Protein AF-A0A952Z331-F1 (afdb_monomer_lite)

pLDDT: mean 82.87, std 13.21, range [48.97, 95.0]

Foldseek 3Di:
DADPPPRDDDPPPDQADPPPRHGDDPDDDDVDPPCPPPPPCPPDPDPPDPPDDPVVVVVVVVVLQVVLVVLLVCLVVQCPDPDPVSPVVSVVSNVVSVVSNVVVVVVVVVD

Structure (mmCIF, N/CA/C/O backbone):
data_AF-A0A952Z331-F1
#
_entry.id   AF-A0A952Z331-F1
#
loop_
_atom_site.group_PDB
_atom_site.id
_atom_site.type_symbol
_atom_site.label_atom_id
_atom_site.label_alt_id
_atom_site.label_comp_id
_atom_site.label_asym_id
_atom_site.label_entity_id
_atom_site.label_seq_id
_atom_site.pdbx_PDB_ins_code
_atom_site.Cartn_x
_atom_site.Cartn_y
_atom_site.Cartn_z
_atom_site.occupancy
_atom_site.B_iso_or_equiv
_atom_site.auth_seq_id
_atom_site.auth_comp_id
_atom_site.auth_asym_id
_atom_site.auth_atom_id
_atom_site.pdbx_PDB_model_num
ATOM 1 N N . MET A 1 1 ? -1.773 -44.214 41.521 1.00 82.56 1 MET A N 1
ATOM 2 C CA . MET A 1 1 ? -2.514 -43.732 42.719 1.00 82.56 1 MET A CA 1
ATOM 3 C C . MET A 1 1 ? -3.928 -44.319 42.849 1.00 82.56 1 MET A C 1
ATOM 5 O O . MET A 1 1 ? -4.607 -44.528 41.850 1.00 82.56 1 MET A O 1
ATOM 9 N N . LEU A 1 2 ? -4.391 -44.572 44.080 1.00 88.25 2 LEU A N 1
ATOM 10 C CA . LEU A 1 2 ? -5.735 -45.096 44.385 1.00 88.25 2 LEU A CA 1
ATOM 11 C C . LEU A 1 2 ? -6.745 -43.963 44.613 1.00 88.25 2 LEU A C 1
ATOM 13 O O . LEU A 1 2 ? -6.464 -43.001 45.324 1.00 88.25 2 LEU A O 1
ATOM 17 N N . CYS A 1 3 ? -7.941 -44.089 44.038 1.00 90.44 3 CYS A N 1
ATOM 18 C CA . CYS A 1 3 ? -9.027 -43.136 44.246 1.00 90.44 3 CYS A CA 1
ATOM 19 C C . CYS A 1 3 ? -9.591 -43.237 45.670 1.00 90.44 3 CYS A C 1
ATOM 21 O O . CYS A 1 3 ? -10.124 -44.281 46.040 1.00 90.44 3 CYS A O 1
ATOM 23 N N . ALA A 1 4 ? -9.58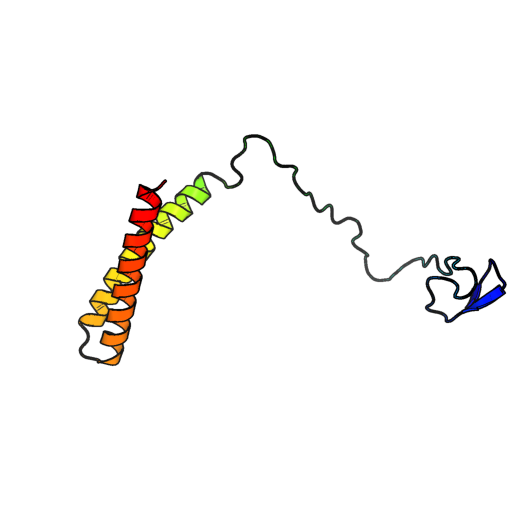2 -42.138 46.429 1.00 86.19 4 ALA A N 1
ATOM 24 C CA . ALA A 1 4 ? -10.153 -42.096 47.780 1.00 86.19 4 ALA A CA 1
ATOM 25 C C . ALA A 1 4 ? -11.680 -42.312 47.822 1.00 86.19 4 ALA A C 1
ATOM 27 O O . ALA A 1 4 ? -12.216 -42.694 48.855 1.00 86.19 4 ALA A O 1
ATOM 28 N N . GLN A 1 5 ? -12.387 -42.070 46.711 1.00 88.19 5 GLN A N 1
ATOM 29 C CA . GLN A 1 5 ? -13.850 -42.180 46.649 1.00 88.19 5 GLN A CA 1
ATOM 30 C C . GLN A 1 5 ? -14.338 -43.588 46.294 1.00 88.19 5 GLN A C 1
ATOM 32 O O . GLN A 1 5 ? -15.360 -44.030 46.804 1.00 88.19 5 GLN A O 1
ATOM 37 N N . CYS A 1 6 ? -13.641 -44.299 45.404 1.00 91.50 6 CYS A N 1
ATOM 38 C CA . CYS A 1 6 ? -14.113 -45.595 44.899 1.00 91.50 6 CYS A CA 1
ATOM 39 C C . CYS A 1 6 ? -13.062 -46.712 44.929 1.00 91.50 6 CYS A C 1
ATOM 41 O O . CYS A 1 6 ? -13.320 -47.800 44.413 1.00 91.50 6 CYS A O 1
ATOM 43 N N . GLY A 1 7 ? -11.867 -46.445 45.464 1.00 90.50 7 GLY A N 1
ATOM 44 C CA . GLY A 1 7 ? -10.790 -47.427 45.606 1.00 90.50 7 GLY A CA 1
ATOM 45 C C . GLY A 1 7 ? -10.199 -47.932 44.289 1.00 90.50 7 GLY A C 1
ATOM 46 O O . GLY A 1 7 ? -9.468 -48.912 44.290 1.00 90.50 7 GLY A O 1
ATOM 47 N N . THR A 1 8 ? -10.518 -47.306 43.153 1.00 93.00 8 THR A N 1
ATOM 48 C CA . THR A 1 8 ? -9.976 -47.723 41.851 1.00 93.00 8 THR A CA 1
ATOM 49 C C . THR A 1 8 ? -8.542 -47.237 41.694 1.00 93.00 8 THR A C 1
ATOM 51 O O . THR A 1 8 ? -8.234 -46.090 42.026 1.00 93.00 8 THR A O 1
ATOM 54 N N . GLU A 1 9 ? -7.672 -48.090 41.167 1.00 93.19 9 GLU A N 1
ATOM 55 C CA . GLU A 1 9 ? -6.310 -47.721 40.799 1.00 93.19 9 GLU A CA 1
ATOM 56 C C . GLU A 1 9 ? -6.312 -46.902 39.502 1.00 93.19 9 GLU A C 1
ATOM 58 O O . GLU A 1 9 ? -6.940 -47.269 38.510 1.00 93.19 9 GLU A O 1
ATOM 63 N N . ASN A 1 10 ? -5.642 -45.754 39.527 1.00 90.38 10 ASN A N 1
ATOM 64 C CA . ASN A 1 10 ? -5.499 -44.851 38.394 1.00 90.38 10 ASN A CA 1
ATOM 65 C C . ASN A 1 10 ? -4.017 -44.527 38.186 1.00 90.38 10 ASN A C 1
ATOM 67 O O . ASN A 1 10 ? -3.212 -44.560 39.125 1.00 90.38 10 ASN A O 1
ATOM 71 N N . ILE A 1 11 ? -3.665 -44.160 36.955 1.00 89.25 11 ILE A N 1
ATOM 72 C CA . ILE A 1 11 ? -2.321 -43.679 36.629 1.00 89.25 11 ILE A CA 1
ATOM 73 C C . ILE A 1 11 ? -1.980 -42.420 37.447 1.00 89.25 11 ILE A C 1
ATOM 75 O O . ILE A 1 11 ? -2.850 -41.611 37.758 1.00 89.25 11 ILE A O 1
ATOM 79 N N . GLU A 1 12 ? -0.703 -42.244 37.787 1.00 81.19 12 GLU A N 1
ATOM 80 C CA . GLU A 1 12 ? -0.168 -41.141 38.620 1.00 81.19 12 GLU A CA 1
ATOM 81 C C . GLU A 1 12 ? -0.501 -39.725 38.095 1.00 81.19 12 GLU A C 1
ATOM 83 O O . GLU A 1 12 ? -0.446 -38.737 38.833 1.00 81.19 12 GLU A O 1
ATOM 88 N N . GLN A 1 13 ? -0.830 -39.630 36.804 1.00 80.88 13 GLN A N 1
ATOM 89 C CA . GLN A 1 13 ? -1.134 -38.395 36.077 1.00 80.88 13 GLN A CA 1
ATOM 90 C C . GLN A 1 13 ? -2.636 -38.190 35.819 1.00 80.88 13 GLN A C 1
ATOM 92 O O . GLN A 1 13 ? -3.011 -37.218 35.171 1.00 80.88 13 GLN A O 1
ATOM 97 N N . ALA A 1 14 ? -3.506 -39.095 36.275 1.00 82.00 14 ALA A N 1
ATOM 98 C CA . ALA A 1 14 ? -4.942 -38.963 36.052 1.00 82.00 14 ALA A CA 1
ATOM 99 C C . ALA A 1 14 ? -5.507 -37.799 36.877 1.00 82.00 14 ALA A C 1
ATOM 101 O O . ALA A 1 14 ? -5.467 -37.832 38.102 1.00 82.00 14 ALA A O 1
ATOM 102 N N . GLU A 1 15 ? -6.074 -36.787 36.222 1.00 85.56 15 GLU A N 1
ATOM 103 C CA . GLU A 1 15 ? -6.745 -35.679 36.920 1.00 85.56 15 GLU A CA 1
ATOM 104 C C . GLU A 1 15 ? -8.076 -36.125 37.545 1.00 85.56 15 GLU A C 1
ATOM 106 O O . GLU A 1 15 ? -8.454 -35.658 38.618 1.00 85.56 15 GLU A O 1
ATOM 111 N N . HIS A 1 16 ? -8.752 -37.082 36.903 1.00 91.81 16 HIS A N 1
ATOM 112 C CA . HIS A 1 16 ? -10.045 -37.623 37.313 1.00 91.81 16 HIS A CA 1
ATOM 113 C C . HIS A 1 16 ? -10.011 -39.149 37.342 1.00 91.81 16 HIS A C 1
ATOM 115 O O . HIS A 1 16 ? -9.306 -39.796 36.566 1.00 91.81 16 HIS A O 1
ATOM 121 N N . CYS A 1 17 ? -10.804 -39.738 38.231 1.00 92.44 17 CYS A N 1
ATOM 122 C CA . CYS A 1 17 ? -10.925 -41.179 38.336 1.00 92.44 17 CYS A CA 1
ATOM 123 C C . CYS A 1 17 ? -11.658 -41.762 37.133 1.00 92.44 17 CYS A C 1
ATOM 125 O O . CYS A 1 17 ? -12.795 -41.383 36.857 1.00 92.44 17 CYS A O 1
ATOM 127 N N . ILE A 1 18 ? -11.057 -42.769 36.498 1.00 92.19 18 ILE A N 1
ATOM 128 C CA . ILE A 1 18 ? -11.629 -43.438 35.323 1.00 92.19 18 ILE A CA 1
ATOM 129 C C . ILE A 1 18 ? -12.968 -44.133 35.608 1.00 92.19 18 ILE A C 1
ATOM 131 O O . ILE A 1 18 ? -13.756 -44.358 34.696 1.00 92.19 18 ILE A O 1
ATOM 135 N N . LYS A 1 19 ? -13.232 -44.481 36.873 1.00 93.75 19 LYS A N 1
ATOM 136 C CA . LYS A 1 19 ? -14.434 -45.224 37.264 1.00 93.75 19 LYS A CA 1
ATOM 137 C C . LYS A 1 19 ? -15.553 -44.332 37.789 1.00 93.75 19 LYS A C 1
ATOM 139 O O . LYS A 1 19 ? -16.697 -44.516 37.397 1.00 93.75 19 LYS A O 1
ATOM 144 N N . CYS A 1 20 ? -15.252 -43.410 38.704 1.00 92.19 20 CYS A N 1
ATOM 145 C CA . CYS A 1 20 ? -16.277 -42.591 39.363 1.00 92.19 20 CYS A CA 1
ATOM 146 C C . CYS A 1 20 ? -16.250 -41.110 38.972 1.00 92.19 20 CYS A C 1
ATOM 148 O O . CYS A 1 20 ? -17.087 -40.352 39.449 1.00 92.19 20 CYS A O 1
ATOM 150 N N . GLY A 1 21 ? -15.280 -40.675 38.162 1.00 88.25 21 GLY A N 1
ATOM 151 C CA . GLY A 1 21 ? -15.130 -39.276 37.757 1.00 88.25 21 GLY A CA 1
ATOM 152 C C . GLY A 1 21 ? -14.644 -38.330 38.860 1.00 88.25 21 GLY A C 1
ATOM 153 O O . GLY A 1 21 ? -14.475 -37.145 38.598 1.00 88.25 21 GLY A O 1
ATOM 154 N N . ALA A 1 22 ? -14.392 -38.818 40.080 1.00 88.19 22 ALA A N 1
ATOM 155 C CA . ALA A 1 22 ? -13.906 -37.975 41.170 1.00 88.19 22 ALA A CA 1
ATOM 156 C C . ALA A 1 22 ? -12.494 -37.426 40.872 1.00 88.19 22 ALA A C 1
ATOM 158 O O . ALA A 1 22 ? -11.661 -38.181 40.362 1.00 88.19 22 ALA A O 1
ATOM 159 N N . PRO A 1 23 ? -12.193 -36.158 41.208 1.00 88.00 23 PRO A N 1
ATOM 160 C CA . PRO A 1 23 ? -10.867 -35.578 41.003 1.00 88.00 23 PRO A CA 1
ATOM 161 C C . PRO A 1 23 ? -9.826 -36.276 41.892 1.00 88.00 23 PRO A C 1
ATOM 163 O O . PRO A 1 23 ? -10.091 -36.560 43.062 1.00 88.00 23 PRO A O 1
ATOM 166 N N . LEU A 1 24 ? -8.650 -36.578 41.336 1.00 81.31 24 LEU A N 1
ATOM 167 C CA . LEU A 1 24 ? -7.622 -37.389 42.002 1.00 81.31 24 LEU A CA 1
ATOM 168 C C . LEU A 1 24 ? -6.404 -36.599 42.498 1.00 81.31 24 LEU A C 1
ATOM 170 O O . LEU A 1 24 ? -5.633 -37.144 43.285 1.00 81.31 24 LEU A O 1
ATOM 174 N N . LYS A 1 25 ? -6.247 -35.328 42.107 1.00 71.62 25 LYS A N 1
ATOM 175 C CA . LYS A 1 25 ? -5.140 -34.471 42.556 1.00 71.62 25 LYS A CA 1
ATOM 176 C C . LYS A 1 25 ? -5.561 -33.026 42.819 1.00 71.62 25 LYS A C 1
ATOM 178 O O . LYS A 1 25 ? -6.032 -32.323 41.931 1.00 71.62 25 LYS A O 1
ATOM 183 N N . LEU A 1 26 ? -5.302 -32.591 44.050 1.00 64.69 26 LEU A N 1
ATOM 184 C CA . LEU A 1 26 ? -5.066 -31.203 44.441 1.00 64.69 26 LEU A CA 1
ATOM 185 C C . LEU A 1 26 ? -3.543 -31.045 44.542 1.00 64.69 26 LEU A C 1
ATOM 187 O O . LEU A 1 26 ? -2.984 -31.191 45.626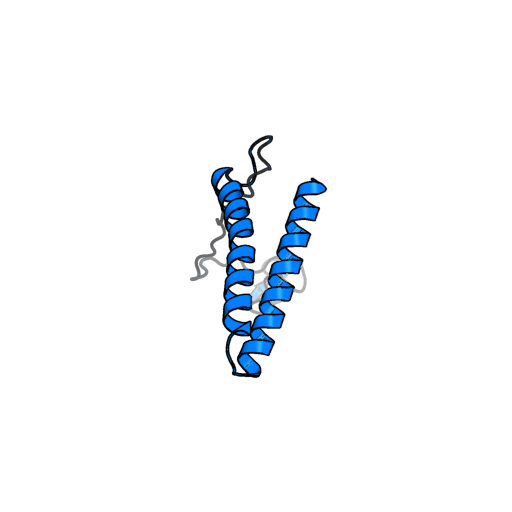 1.00 64.69 26 LEU A O 1
ATOM 191 N N . ASP A 1 27 ? -2.852 -30.823 43.423 1.00 54.00 27 ASP A N 1
ATOM 192 C CA . ASP A 1 27 ? -1.403 -30.610 43.480 1.00 54.00 27 ASP A CA 1
ATOM 193 C C . ASP A 1 27 ? -1.101 -29.165 43.900 1.00 54.00 27 ASP A C 1
ATOM 195 O O . ASP A 1 27 ? -1.265 -28.194 43.153 1.00 54.00 27 ASP A O 1
ATOM 199 N N . ALA A 1 28 ? -0.638 -29.069 45.145 1.00 55.34 28 ALA A N 1
ATOM 200 C CA . ALA A 1 28 ? 0.252 -28.039 45.632 1.00 55.34 28 ALA A CA 1
ATOM 201 C C . ALA A 1 28 ? 1.476 -27.883 44.709 1.00 55.34 28 ALA A C 1
ATOM 203 O O . ALA A 1 28 ? 2.022 -28.855 44.197 1.00 55.34 28 ALA A O 1
ATOM 204 N N . ALA A 1 29 ? 1.915 -26.630 44.568 1.00 52.56 29 ALA A N 1
ATOM 205 C CA . ALA A 1 29 ? 3.235 -26.213 44.097 1.00 52.56 29 ALA A CA 1
ATOM 206 C C . ALA A 1 29 ? 3.715 -26.817 42.759 1.00 52.56 29 ALA A C 1
ATOM 208 O O . ALA A 1 29 ? 4.693 -27.557 42.690 1.00 52.56 29 ALA A O 1
ATOM 209 N N . SER A 1 30 ? 3.104 -26.373 41.657 1.00 48.97 30 SER A N 1
ATOM 210 C CA . SER A 1 30 ? 3.830 -26.273 40.384 1.00 48.97 30 SER A CA 1
ATOM 211 C C . SER A 1 30 ? 5.041 -25.332 40.564 1.00 48.97 30 SER A C 1
ATOM 213 O O . SER A 1 30 ? 4.834 -24.202 41.012 1.00 48.97 30 SER A O 1
ATOM 215 N N . PRO A 1 31 ? 6.276 -25.722 40.181 1.00 56.22 31 PRO A N 1
ATOM 216 C CA . PRO A 1 31 ? 7.449 -24.836 40.191 1.00 56.22 31 PRO A CA 1
ATOM 217 C C . PRO A 1 31 ? 7.354 -23.690 39.176 1.00 56.22 31 PRO A C 1
ATOM 219 O O . PRO A 1 31 ? 8.132 -22.741 39.222 1.00 56.22 31 PRO A O 1
ATOM 222 N N . TYR A 1 32 ? 6.411 -23.780 38.239 1.00 54.34 32 TYR A N 1
ATOM 223 C CA . TYR A 1 32 ? 6.110 -22.704 37.310 1.00 54.34 32 TYR A CA 1
ATOM 224 C C . TYR A 1 32 ? 5.109 -21.750 37.957 1.00 54.34 32 TYR A C 1
ATOM 226 O O . TYR A 1 32 ? 4.048 -22.224 38.388 1.00 54.34 32 TYR A O 1
ATOM 234 N N . PRO A 1 33 ? 5.383 -20.430 37.991 1.00 58.88 33 PRO A N 1
ATOM 235 C CA . PRO A 1 33 ? 4.368 -19.457 38.345 1.00 58.88 33 PRO A CA 1
ATOM 236 C C . PRO A 1 33 ? 3.242 -19.579 37.318 1.00 58.88 33 PRO A C 1
ATOM 238 O O . PRO A 1 33 ? 3.364 -19.150 36.171 1.00 58.88 33 PRO A O 1
ATOM 241 N N . ARG A 1 34 ? 2.134 -20.205 37.717 1.00 58.09 34 ARG A N 1
ATOM 242 C CA . ARG A 1 34 ? 0.878 -20.068 36.992 1.00 58.09 34 ARG A CA 1
ATOM 243 C C . ARG A 1 34 ? 0.464 -18.616 37.169 1.00 58.09 34 ARG A C 1
ATOM 245 O O . ARG A 1 34 ? 0.029 -18.219 38.246 1.00 58.09 34 ARG A O 1
ATOM 252 N N . ILE A 1 35 ? 0.645 -17.815 36.125 1.00 61.62 35 ILE A N 1
ATOM 253 C CA . ILE A 1 35 ? 0.117 -16.456 36.077 1.00 61.62 35 ILE A CA 1
ATOM 254 C C . ILE A 1 35 ? -1.395 -16.579 35.853 1.00 61.62 35 ILE A C 1
ATOM 256 O O . ILE A 1 35 ? -1.894 -16.420 34.748 1.00 61.62 35 ILE A O 1
ATOM 260 N N . THR A 1 36 ? -2.135 -16.951 36.897 1.00 62.47 36 THR A N 1
ATOM 261 C CA . THR A 1 36 ? -3.608 -16.958 36.899 1.00 62.47 36 THR A CA 1
ATOM 262 C C . THR A 1 36 ? -4.193 -15.570 37.163 1.00 62.47 36 THR A C 1
ATOM 264 O O . THR A 1 36 ? -5.405 -15.423 37.178 1.00 62.47 36 THR A O 1
ATOM 267 N N . ASN A 1 37 ? -3.337 -14.558 37.348 1.00 59.06 37 ASN A N 1
ATOM 268 C CA . ASN A 1 37 ? -3.697 -13.151 37.536 1.00 59.06 37 ASN A CA 1
ATOM 269 C C . ASN A 1 37 ? -3.107 -12.278 36.417 1.00 59.06 37 ASN A C 1
ATOM 271 O O . ASN A 1 37 ? -2.479 -11.255 36.680 1.00 59.06 37 ASN A O 1
ATOM 275 N N . LEU A 1 38 ? -3.251 -12.696 35.156 1.00 63.38 38 LEU A N 1
ATOM 276 C CA . LEU A 1 38 ? -3.305 -11.700 34.090 1.00 63.38 38 LEU A CA 1
ATOM 277 C C . LEU A 1 38 ? -4.745 -11.186 34.090 1.00 63.38 38 LEU A C 1
ATOM 279 O O . LEU A 1 38 ? -5.624 -11.820 33.507 1.00 63.38 38 LEU A O 1
ATOM 283 N N . ASP A 1 39 ? -4.985 -10.065 34.768 1.00 59.78 39 ASP A N 1
ATOM 284 C CA . ASP A 1 39 ? -6.151 -9.238 34.475 1.00 59.78 39 ASP A CA 1
ATOM 285 C C . ASP A 1 39 ? -5.993 -8.771 33.025 1.00 59.78 39 ASP A C 1
ATOM 287 O O . ASP A 1 39 ? -5.346 -7.769 32.715 1.00 59.78 39 ASP A O 1
ATOM 291 N N . MET A 1 40 ? -6.520 -9.566 32.093 1.00 61.25 40 MET A N 1
ATOM 292 C CA . MET A 1 40 ? -6.818 -9.090 30.755 1.00 61.25 40 MET A CA 1
ATOM 293 C C . MET A 1 40 ? -7.958 -8.098 30.936 1.00 61.25 40 MET A C 1
ATOM 295 O O . MET A 1 40 ? -9.130 -8.473 30.914 1.00 61.25 40 MET A O 1
ATOM 299 N N . GLN A 1 41 ? -7.591 -6.845 31.199 1.00 63.16 41 GLN A N 1
ATOM 300 C CA . GLN A 1 41 ? -8.508 -5.723 31.262 1.00 63.16 41 GLN A CA 1
ATOM 301 C C . GLN A 1 41 ? -9.098 -5.555 29.856 1.00 63.16 41 GLN A C 1
ATOM 303 O O . GLN A 1 41 ? -8.574 -4.839 29.006 1.00 63.16 41 GLN A O 1
ATOM 308 N N . PHE A 1 42 ? -10.159 -6.301 29.568 1.00 60.91 42 PHE A N 1
ATOM 309 C CA . PHE A 1 42 ? -11.033 -6.010 28.449 1.00 60.91 42 PHE A CA 1
ATOM 310 C C . PHE A 1 42 ? -11.789 -4.754 28.850 1.00 60.91 42 PHE A C 1
ATOM 312 O O . PHE A 1 42 ? -12.827 -4.826 29.509 1.00 60.91 42 PHE A O 1
ATOM 319 N N . ASP A 1 43 ? -11.206 -3.601 28.523 1.00 66.62 43 ASP A N 1
ATOM 320 C CA . ASP A 1 43 ? -11.869 -2.320 28.689 1.00 66.62 43 ASP A CA 1
ATOM 321 C C . ASP A 1 43 ? -13.227 -2.411 27.986 1.00 66.62 43 ASP A C 1
ATOM 323 O O . ASP A 1 43 ? -13.316 -2.565 26.764 1.00 66.62 43 ASP A O 1
ATOM 327 N N . ALA A 1 44 ? -14.301 -2.377 28.777 1.00 63.78 44 ALA A N 1
ATOM 328 C CA . ALA A 1 44 ? -15.646 -2.240 28.247 1.00 63.78 44 ALA A CA 1
ATOM 329 C C . ALA A 1 44 ? -15.667 -0.994 27.346 1.00 63.78 44 ALA A C 1
ATOM 331 O O . ALA A 1 44 ? -15.025 0.000 27.702 1.00 63.78 44 ALA A O 1
ATOM 332 N N . PRO A 1 45 ? -16.360 -1.020 26.190 1.00 56.66 45 PRO A N 1
ATOM 333 C CA . PRO A 1 45 ? -16.357 0.100 25.260 1.00 56.66 45 PRO A CA 1
ATOM 334 C C . PRO A 1 45 ? -16.839 1.351 25.996 1.00 56.66 45 PRO A C 1
ATOM 336 O O . PRO A 1 45 ? -18.018 1.489 26.316 1.00 56.66 45 PRO A O 1
ATOM 339 N N . ALA A 1 46 ? -15.892 2.229 26.330 1.00 58.19 46 ALA A N 1
ATOM 340 C CA . ALA A 1 46 ? -16.176 3.475 27.009 1.00 58.19 46 ALA A CA 1
ATOM 341 C C . ALA A 1 46 ? -16.952 4.352 26.030 1.00 58.19 46 ALA A C 1
ATOM 343 O O . ALA A 1 46 ? -16.412 4.804 25.018 1.00 58.19 46 ALA A O 1
ATOM 344 N N . ASP A 1 47 ? -18.227 4.547 26.341 1.00 63.56 47 ASP A N 1
ATOM 345 C CA . ASP A 1 47 ? -19.156 5.323 25.538 1.00 63.56 47 ASP A CA 1
ATOM 346 C C . ASP A 1 47 ? -18.570 6.717 25.238 1.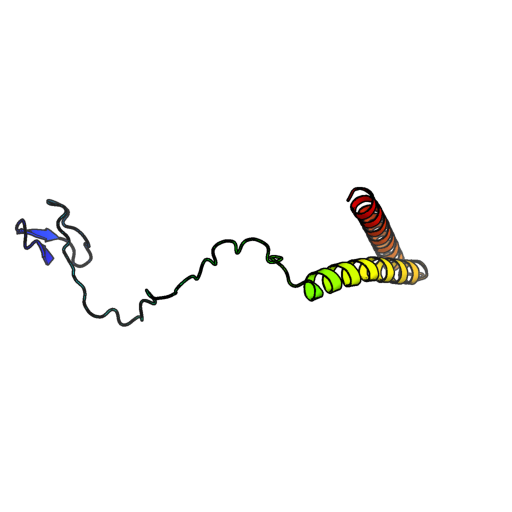00 63.56 47 ASP A C 1
ATOM 348 O O . ASP A 1 47 ? -18.153 7.457 26.135 1.00 63.56 47 ASP A O 1
ATOM 352 N N . GLY A 1 48 ? -18.456 7.036 23.948 1.00 68.50 48 GLY A N 1
ATOM 353 C CA . GLY A 1 48 ? -18.082 8.361 23.447 1.00 68.50 48 GLY A CA 1
ATOM 354 C C . GLY A 1 48 ? -16.593 8.732 23.387 1.00 68.50 48 GLY A C 1
ATOM 355 O O . GLY A 1 48 ? -16.290 9.832 22.917 1.00 68.50 48 GLY A O 1
ATOM 356 N N . LYS A 1 49 ? -15.639 7.882 23.800 1.00 59.19 49 LYS A N 1
ATOM 357 C CA . LYS A 1 49 ? -14.199 8.197 23.643 1.00 59.19 49 LYS A CA 1
ATOM 358 C C . LYS A 1 49 ? -13.671 7.626 22.323 1.00 59.19 49 LYS A C 1
ATOM 360 O O . LYS A 1 49 ? -13.902 6.449 22.051 1.00 59.19 49 LYS A O 1
ATOM 365 N N . PRO A 1 50 ? -12.963 8.409 21.485 1.00 65.44 50 PRO A N 1
ATOM 366 C CA . PRO A 1 50 ? -12.423 7.881 20.240 1.00 65.44 50 PRO A CA 1
ATOM 367 C C . PRO A 1 50 ? -11.445 6.741 20.554 1.00 65.44 50 PRO A C 1
ATOM 369 O O . PRO A 1 50 ? -10.496 6.919 21.314 1.00 65.44 50 PRO A O 1
ATOM 372 N N . VAL A 1 51 ? -11.692 5.570 19.956 1.00 75.00 51 VAL A N 1
ATOM 373 C CA . VAL A 1 51 ? -10.919 4.321 20.145 1.00 75.00 51 VAL A CA 1
ATOM 374 C C . VAL A 1 51 ? -9.438 4.490 19.764 1.00 75.00 51 VAL A C 1
ATOM 376 O O . VAL A 1 51 ? -8.578 3.728 20.189 1.00 75.00 51 VAL A O 1
ATOM 379 N N . VAL A 1 52 ? -9.123 5.528 18.989 1.00 78.94 52 VAL A N 1
ATOM 380 C CA . VAL A 1 52 ? -7.771 5.923 18.599 1.00 78.94 52 VAL A CA 1
ATOM 381 C C . VAL A 1 52 ? -7.555 7.390 18.968 1.00 78.94 52 VAL A C 1
ATOM 383 O O . VAL A 1 52 ? -8.439 8.223 18.763 1.00 78.94 52 VAL A O 1
ATOM 386 N N . SER A 1 53 ? -6.368 7.725 19.485 1.00 84.00 53 SER A N 1
ATOM 387 C CA . SER A 1 53 ? -6.032 9.114 19.803 1.00 84.00 53 SER A CA 1
ATOM 388 C C . SER A 1 53 ? -6.099 9.984 18.542 1.00 84.00 53 SER A C 1
ATOM 390 O O . SER A 1 53 ? -5.612 9.604 17.475 1.00 84.00 53 SER A O 1
ATOM 392 N N . SER A 1 54 ? -6.697 11.175 18.648 1.00 85.88 54 SER A N 1
ATOM 393 C CA . SER A 1 54 ? -6.868 12.084 17.503 1.00 85.88 54 SER A CA 1
ATOM 394 C C . SER A 1 54 ? -5.538 12.432 16.826 1.00 85.88 54 SER A C 1
ATOM 396 O O . SER A 1 54 ? -5.483 12.593 15.610 1.00 85.88 54 SER A O 1
ATOM 398 N N . VAL A 1 55 ? -4.454 12.487 17.606 1.00 88.00 55 VAL A N 1
ATOM 399 C CA . VAL A 1 55 ? -3.089 12.722 17.115 1.00 88.00 55 VAL A CA 1
ATOM 400 C C . VAL A 1 55 ? -2.590 11.549 16.273 1.00 88.00 55 VAL A C 1
ATOM 402 O O . VAL A 1 55 ? -2.042 11.771 15.196 1.00 88.00 55 VAL A O 1
ATOM 405 N N . LEU A 1 56 ? -2.806 10.308 16.721 1.00 89.12 56 LEU A N 1
ATOM 406 C CA . LEU A 1 56 ? -2.417 9.126 15.954 1.00 89.12 56 LEU A CA 1
ATOM 407 C C . LEU A 1 56 ? -3.209 9.039 14.647 1.00 89.12 56 LEU A C 1
ATOM 409 O O . LEU A 1 56 ? -2.615 8.806 13.598 1.00 89.12 56 LEU A O 1
ATOM 413 N N . ASN A 1 57 ? -4.521 9.291 14.687 1.00 86.56 57 ASN A N 1
ATOM 414 C CA . ASN A 1 57 ? -5.347 9.297 13.477 1.00 86.56 57 ASN A CA 1
ATOM 415 C C . ASN A 1 57 ? -4.859 10.348 12.467 1.00 86.56 57 ASN A C 1
ATOM 417 O O . ASN A 1 57 ? -4.653 10.044 11.293 1.00 86.56 57 ASN A O 1
ATOM 421 N N . LEU A 1 58 ? -4.591 11.573 12.933 1.00 87.69 58 LEU A N 1
ATOM 422 C CA . LEU A 1 58 ? -4.075 12.646 12.084 1.00 87.69 58 LEU A CA 1
ATOM 423 C C . LEU A 1 58 ? -2.694 12.307 11.499 1.00 87.69 58 LEU A C 1
ATOM 425 O O . LEU A 1 58 ? -2.454 12.569 10.322 1.00 87.69 58 LEU A O 1
ATOM 429 N N . ALA A 1 59 ? -1.806 11.693 12.286 1.00 90.25 59 ALA A N 1
ATOM 430 C CA . ALA A 1 59 ? -0.483 11.272 11.826 1.00 90.25 59 ALA A CA 1
ATOM 431 C C . ALA A 1 59 ? -0.564 10.180 10.749 1.00 90.25 59 ALA A C 1
ATOM 433 O O . ALA A 1 59 ? 0.157 10.247 9.752 1.00 90.25 59 ALA A O 1
ATOM 434 N N . VAL A 1 60 ? -1.465 9.207 10.913 1.00 88.94 60 VAL A N 1
ATOM 435 C CA . VAL A 1 60 ? -1.698 8.150 9.919 1.00 88.94 60 VAL A CA 1
ATOM 436 C C . VAL A 1 60 ? -2.242 8.744 8.621 1.00 88.94 60 VAL A C 1
ATOM 438 O O . VAL A 1 60 ? -1.729 8.430 7.546 1.00 88.94 60 VAL A O 1
ATOM 441 N N . ILE A 1 61 ? -3.217 9.655 8.706 1.00 86.00 61 ILE A N 1
ATOM 442 C CA . ILE A 1 61 ? -3.776 10.335 7.531 1.00 86.00 61 ILE A CA 1
ATOM 443 C C . ILE A 1 61 ? -2.689 11.146 6.819 1.00 86.00 61 ILE A C 1
ATOM 445 O O . ILE A 1 61 ? -2.472 10.953 5.622 1.00 86.00 61 ILE A O 1
ATOM 449 N N . ALA A 1 62 ? -1.956 11.992 7.547 1.00 88.00 62 ALA A N 1
ATOM 450 C CA . ALA A 1 62 ? -0.884 12.801 6.977 1.00 88.00 62 ALA A CA 1
ATOM 451 C C . ALA A 1 62 ? 0.197 11.924 6.324 1.00 88.00 62 ALA A C 1
ATOM 453 O O . ALA A 1 62 ? 0.526 12.120 5.154 1.00 88.00 62 ALA A O 1
ATOM 454 N N . GLY A 1 63 ? 0.697 10.905 7.030 1.00 88.69 63 GLY A N 1
ATOM 455 C CA . GLY A 1 63 ? 1.704 9.977 6.510 1.00 88.69 63 GLY A CA 1
ATOM 456 C C . GLY A 1 63 ? 1.244 9.240 5.249 1.00 88.69 63 GLY A C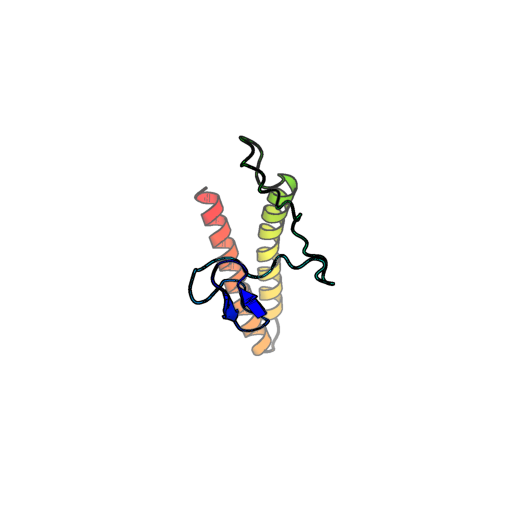 1
ATOM 457 O O . GLY A 1 63 ? 2.007 9.125 4.286 1.00 88.69 63 GLY A O 1
ATOM 458 N N . SER A 1 64 ? -0.024 8.819 5.211 1.00 87.81 64 SER A N 1
ATOM 459 C CA . SER A 1 64 ? -0.611 8.155 4.042 1.00 87.81 64 SER A CA 1
ATOM 460 C C . SER A 1 64 ? -0.703 9.054 2.804 1.00 87.81 64 SER A C 1
ATOM 462 O O . SER A 1 64 ? -0.711 8.537 1.688 1.00 87.81 64 SER A O 1
ATOM 464 N N . LEU A 1 65 ? -0.726 10.381 2.977 1.00 87.00 65 LEU A N 1
ATOM 465 C CA . LEU A 1 65 ? -0.749 11.348 1.878 1.00 87.00 65 LEU A CA 1
ATOM 466 C C . LEU A 1 65 ? 0.653 11.623 1.313 1.00 87.00 65 LEU A C 1
ATOM 468 O O . LEU A 1 65 ? 0.808 11.820 0.110 1.00 87.00 65 LEU A O 1
ATOM 472 N N . PHE A 1 66 ? 1.690 11.589 2.153 1.00 89.94 66 PHE A N 1
ATOM 473 C CA . PHE A 1 66 ? 3.076 11.788 1.710 1.00 89.94 66 PHE A CA 1
ATOM 474 C C . PHE A 1 66 ? 3.659 10.564 0.991 1.00 89.94 66 PHE A C 1
ATOM 476 O O . PHE A 1 66 ? 4.428 10.715 0.040 1.00 89.94 66 PHE A O 1
ATOM 483 N N . PHE A 1 67 ? 3.276 9.352 1.400 1.00 89.00 67 PHE A N 1
ATOM 484 C CA . PHE A 1 67 ? 3.748 8.104 0.793 1.00 89.00 67 PHE A CA 1
ATOM 485 C C . PHE A 1 67 ? 3.584 8.025 -0.747 1.00 89.00 67 PHE A C 1
ATOM 487 O O . PHE A 1 67 ? 4.577 7.745 -1.426 1.00 89.00 67 PHE A O 1
ATOM 494 N N . PRO A 1 68 ? 2.410 8.318 -1.350 1.00 87.88 68 PRO A N 1
ATOM 495 C CA . PRO A 1 68 ? 2.253 8.283 -2.807 1.00 87.88 68 PRO A CA 1
ATOM 496 C C . PRO A 1 68 ? 3.104 9.332 -3.528 1.00 87.88 68 PRO A C 1
ATOM 498 O O . PRO A 1 68 ? 3.604 9.057 -4.618 1.00 87.88 68 PRO A O 1
ATOM 501 N N . ILE A 1 69 ? 3.335 10.501 -2.920 1.00 91.31 69 ILE A N 1
ATOM 502 C CA . ILE A 1 69 ? 4.194 11.547 -3.496 1.00 91.31 69 ILE A CA 1
ATOM 503 C C . ILE A 1 69 ? 5.630 11.024 -3.628 1.00 91.31 69 ILE A C 1
ATOM 505 O O . ILE A 1 69 ? 6.238 11.136 -4.694 1.00 91.31 69 ILE A O 1
ATOM 509 N N . ILE A 1 70 ? 6.149 10.382 -2.576 1.00 92.38 70 ILE A N 1
ATOM 510 C CA . ILE A 1 70 ? 7.478 9.752 -2.589 1.00 92.38 70 ILE A CA 1
ATOM 511 C C . ILE A 1 70 ? 7.539 8.656 -3.662 1.00 92.38 70 ILE A C 1
ATOM 513 O O . ILE A 1 70 ? 8.500 8.601 -4.434 1.00 92.38 70 ILE A O 1
ATOM 517 N N . GLY A 1 71 ? 6.498 7.822 -3.750 1.00 91.31 71 GLY A N 1
ATOM 518 C CA . GLY A 1 71 ? 6.368 6.779 -4.768 1.00 91.31 71 GLY A CA 1
ATOM 519 C C . GLY A 1 71 ? 6.460 7.319 -6.198 1.00 91.31 71 GLY A C 1
ATOM 520 O O . GLY A 1 71 ? 7.214 6.798 -7.023 1.00 91.31 71 GLY A O 1
ATOM 521 N N . ILE A 1 72 ? 5.755 8.412 -6.485 1.00 93.56 72 ILE A N 1
ATOM 522 C CA . ILE A 1 72 ? 5.759 9.049 -7.808 1.00 93.56 72 ILE A CA 1
ATOM 523 C C . ILE A 1 72 ? 7.136 9.647 -8.127 1.00 93.56 72 ILE A C 1
ATOM 525 O O . ILE A 1 72 ? 7.653 9.422 -9.224 1.00 93.56 72 ILE A O 1
ATOM 529 N N . ILE A 1 73 ? 7.761 10.354 -7.177 1.00 94.12 73 ILE A N 1
ATOM 530 C CA . ILE A 1 73 ? 9.097 10.946 -7.364 1.00 94.12 73 ILE A CA 1
ATOM 531 C C . ILE A 1 73 ? 10.119 9.850 -7.674 1.00 94.12 73 ILE A C 1
ATOM 533 O O . ILE A 1 73 ? 10.817 9.919 -8.688 1.00 94.12 73 ILE A O 1
ATOM 537 N N . MET A 1 74 ? 10.182 8.809 -6.843 1.00 91.88 74 MET A N 1
ATOM 538 C CA . MET A 1 74 ? 11.114 7.695 -7.033 1.00 91.88 74 MET A CA 1
ATOM 539 C C . MET A 1 74 ? 10.846 6.952 -8.347 1.00 91.88 74 MET A C 1
ATOM 541 O O . MET A 1 74 ? 11.785 6.719 -9.113 1.00 91.88 74 MET A O 1
ATOM 545 N N . GLY A 1 75 ? 9.580 6.681 -8.678 1.00 93.19 75 GLY A N 1
ATOM 546 C CA . GLY A 1 75 ? 9.194 6.100 -9.965 1.00 93.19 75 GLY A CA 1
ATOM 547 C C . GLY A 1 75 ? 9.704 6.925 -11.149 1.00 93.19 75 GLY A C 1
ATOM 548 O O . GLY A 1 75 ? 10.335 6.386 -12.063 1.00 93.19 75 GLY A O 1
ATOM 549 N N . PHE A 1 76 ? 9.531 8.249 -11.098 1.00 94.12 76 PHE A N 1
ATOM 550 C CA . PHE A 1 76 ? 10.010 9.160 -12.137 1.00 94.12 76 PHE A CA 1
ATOM 551 C C . PHE A 1 76 ? 11.542 9.195 -12.236 1.00 94.12 76 PHE A C 1
ATOM 553 O O . PHE A 1 76 ? 12.091 9.138 -13.340 1.00 94.12 76 PHE A O 1
ATOM 560 N N . THR A 1 77 ? 12.259 9.226 -11.106 1.00 93.75 77 THR A N 1
ATOM 561 C CA . THR A 1 77 ? 13.733 9.178 -11.127 1.00 93.75 77 THR A CA 1
ATOM 562 C C . THR A 1 77 ? 14.264 7.892 -11.764 1.00 93.75 77 THR A C 1
ATOM 564 O O . THR A 1 77 ? 15.240 7.934 -12.516 1.00 93.75 77 THR A O 1
ATOM 567 N N . TYR A 1 78 ? 13.602 6.754 -11.540 1.00 92.81 78 TYR A N 1
ATOM 568 C CA . TYR A 1 78 ? 13.999 5.463 -12.105 1.00 92.81 78 TYR A CA 1
ATOM 569 C C . TYR A 1 78 ? 13.684 5.346 -13.599 1.00 92.81 78 TYR A C 1
ATOM 571 O O . TYR A 1 78 ? 14.463 4.746 -14.340 1.00 92.81 78 TYR A O 1
ATOM 579 N N . LEU A 1 79 ? 12.610 5.985 -14.075 1.00 91.25 79 LEU A N 1
ATOM 580 C CA . LEU A 1 79 ? 12.303 6.066 -15.509 1.00 91.25 79 LEU A CA 1
ATOM 581 C C . LEU A 1 79 ? 13.371 6.818 -16.312 1.00 91.25 79 LEU A C 1
ATOM 583 O O . LEU A 1 79 ? 13.580 6.514 -17.489 1.00 91.25 79 LEU A O 1
ATOM 587 N N . ARG A 1 80 ? 14.067 7.775 -15.687 1.00 91.88 80 ARG A N 1
ATOM 588 C CA . ARG A 1 80 ? 15.130 8.552 -16.343 1.00 91.88 80 ARG A CA 1
ATOM 589 C C . ARG A 1 80 ? 16.446 7.789 -16.489 1.00 91.88 80 ARG A C 1
ATOM 591 O O . ARG A 1 80 ? 17.275 8.192 -17.302 1.00 91.88 80 ARG A O 1
ATOM 598 N N . LYS A 1 81 ? 16.649 6.690 -15.755 1.00 89.62 81 LYS A N 1
ATOM 599 C CA . LYS A 1 81 ? 17.850 5.854 -15.904 1.00 89.62 81 LYS A CA 1
ATOM 600 C C . LYS A 1 81 ? 17.830 5.125 -17.253 1.00 89.62 81 LYS A C 1
ATOM 602 O O . LYS A 1 81 ? 16.764 4.826 -17.785 1.00 89.62 81 LYS A O 1
ATOM 607 N N . THR A 1 82 ? 18.998 4.867 -17.836 1.00 87.56 82 THR A N 1
ATOM 608 C CA . THR A 1 82 ? 19.144 4.131 -19.109 1.00 87.56 82 THR A CA 1
ATOM 609 C C . THR A 1 82 ? 18.996 2.619 -18.936 1.00 87.56 82 THR A C 1
ATOM 611 O O . THR A 1 82 ? 18.626 1.932 -19.885 1.00 87.56 82 THR A O 1
ATOM 614 N N . ASP A 1 83 ? 19.216 2.117 -17.719 1.00 93.06 83 ASP A N 1
ATOM 615 C CA . ASP A 1 83 ? 19.084 0.706 -17.367 1.00 93.06 83 ASP A CA 1
ATOM 616 C C . ASP A 1 83 ? 17.627 0.204 -17.549 1.00 93.06 83 ASP A C 1
ATOM 618 O O . ASP A 1 83 ? 16.687 0.776 -16.973 1.00 93.06 83 ASP A O 1
ATOM 622 N N . PRO A 1 84 ? 17.404 -0.871 -18.333 1.00 90.94 84 PRO A N 1
ATOM 623 C CA . PRO A 1 84 ? 16.071 -1.411 -18.590 1.00 90.94 84 PRO A CA 1
ATOM 624 C C . PRO A 1 84 ? 15.390 -2.000 -17.344 1.00 90.94 84 PRO A C 1
ATOM 626 O O . PRO A 1 84 ? 14.160 -1.936 -17.246 1.00 90.94 84 PRO A O 1
ATOM 629 N N . ALA A 1 85 ? 16.138 -2.551 -16.386 1.00 92.19 85 ALA A N 1
ATOM 630 C CA . ALA A 1 85 ? 15.597 -3.057 -15.126 1.00 92.19 85 ALA A CA 1
ATOM 631 C C . ALA A 1 85 ? 15.128 -1.902 -14.229 1.00 92.19 85 ALA A C 1
ATOM 633 O O . ALA A 1 85 ? 14.012 -1.946 -13.702 1.00 92.19 85 ALA A O 1
ATOM 634 N N . ALA A 1 86 ? 15.913 -0.823 -14.146 1.00 90.44 86 ALA A N 1
ATOM 635 C CA . ALA A 1 86 ? 15.525 0.377 -13.403 1.00 90.44 86 ALA A CA 1
ATOM 636 C C . ALA A 1 86 ? 14.248 1.016 -13.974 1.00 90.44 86 ALA A C 1
ATOM 638 O O . ALA A 1 86 ? 13.342 1.367 -13.220 1.00 90.44 86 ALA A O 1
ATOM 639 N N . ARG A 1 87 ? 14.110 1.088 -15.304 1.00 90.69 87 ARG A N 1
ATOM 640 C CA . ARG A 1 87 ? 12.884 1.600 -15.944 1.00 90.69 87 ARG A CA 1
ATOM 641 C C . ARG A 1 87 ? 11.659 0.738 -15.665 1.00 90.69 87 ARG A C 1
ATOM 643 O O . ARG A 1 87 ? 10.578 1.286 -15.462 1.00 90.69 87 ARG A O 1
ATOM 650 N N . LYS A 1 88 ? 11.800 -0.593 -15.656 1.00 92.94 88 LYS A N 1
ATOM 651 C CA . LYS A 1 88 ? 10.698 -1.505 -15.298 1.00 92.94 88 LYS A CA 1
ATOM 652 C C . LYS A 1 88 ? 10.242 -1.264 -13.860 1.00 92.94 88 LYS A C 1
ATOM 654 O O . LYS A 1 88 ? 9.048 -1.078 -13.638 1.00 92.94 88 LYS A O 1
ATOM 659 N N . ALA A 1 89 ? 11.186 -1.180 -12.923 1.00 92.56 89 ALA A N 1
ATOM 660 C CA . ALA A 1 89 ? 10.890 -0.842 -11.533 1.00 92.56 89 ALA A CA 1
ATOM 661 C C . ALA A 1 89 ? 10.225 0.540 -11.414 1.00 92.56 89 ALA A C 1
AT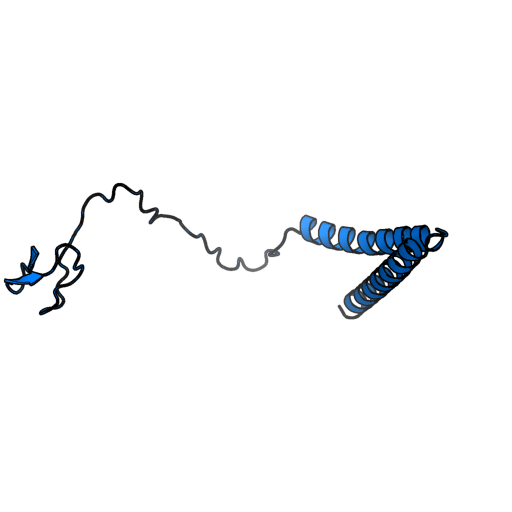OM 663 O O . ALA A 1 89 ? 9.216 0.673 -10.727 1.00 92.56 89 ALA A O 1
ATOM 664 N N . GLY A 1 90 ? 10.720 1.539 -12.153 1.00 92.50 90 GLY A N 1
ATOM 665 C CA . GLY A 1 90 ? 10.149 2.886 -12.192 1.00 92.50 90 GLY A CA 1
ATOM 666 C C . GLY A 1 90 ? 8.705 2.920 -12.695 1.00 92.50 90 GLY A C 1
ATOM 667 O O . GLY A 1 90 ? 7.867 3.572 -12.079 1.00 92.50 90 GLY A O 1
ATOM 668 N N . LYS A 1 91 ? 8.377 2.169 -13.759 1.00 93.75 91 LYS A N 1
ATOM 669 C CA . LYS A 1 91 ? 6.991 2.037 -14.249 1.00 93.75 91 LYS A CA 1
ATOM 670 C C . LYS A 1 91 ? 6.075 1.436 -13.188 1.00 93.75 91 LYS A C 1
ATOM 672 O O . LYS A 1 91 ? 4.994 1.966 -12.966 1.00 93.75 91 LYS A O 1
ATOM 677 N N . ILE A 1 92 ? 6.513 0.360 -12.535 1.00 94.38 92 ILE A N 1
ATOM 678 C CA . ILE A 1 92 ? 5.742 -0.305 -11.477 1.00 94.38 92 ILE A CA 1
ATOM 679 C C . ILE A 1 92 ? 5.495 0.671 -10.324 1.00 94.38 92 ILE A C 1
ATOM 681 O O . ILE A 1 92 ? 4.348 0.876 -9.941 1.00 94.38 92 ILE A O 1
ATOM 685 N N . TRP A 1 93 ? 6.542 1.335 -9.831 1.00 93.19 93 TRP A N 1
ATOM 686 C CA . TRP A 1 93 ? 6.430 2.331 -8.763 1.00 93.19 93 TRP A CA 1
ATOM 687 C C . TRP A 1 93 ? 5.485 3.482 -9.117 1.00 93.19 93 TRP A C 1
ATOM 689 O O . TRP A 1 93 ? 4.685 3.893 -8.282 1.00 93.19 93 TRP A O 1
ATOM 699 N N . LEU A 1 94 ? 5.535 3.971 -10.358 1.00 94.75 94 LEU A N 1
ATOM 700 C CA . LEU A 1 94 ? 4.677 5.064 -10.810 1.00 94.75 94 LEU A CA 1
ATOM 701 C C . LEU A 1 94 ? 3.212 4.619 -10.915 1.00 94.75 94 LEU A C 1
ATOM 703 O O . LEU A 1 94 ? 2.332 5.331 -10.443 1.00 94.75 94 LEU A O 1
ATOM 707 N N . VAL A 1 95 ? 2.950 3.421 -11.451 1.00 94.81 95 VAL A N 1
ATOM 708 C CA . VAL A 1 95 ? 1.595 2.847 -11.509 1.00 94.81 95 VAL A CA 1
ATOM 709 C C . VAL A 1 95 ? 1.038 2.630 -10.104 1.00 94.81 95 VAL A C 1
ATOM 711 O O . VAL A 1 95 ? -0.066 3.086 -9.823 1.00 94.81 95 VAL A O 1
ATOM 714 N N . PHE A 1 96 ? 1.797 2.003 -9.201 1.00 93.88 96 PHE A N 1
ATOM 715 C CA . PHE A 1 96 ? 1.358 1.797 -7.818 1.00 93.88 96 PHE A CA 1
ATOM 716 C C . PHE A 1 96 ? 1.104 3.122 -7.094 1.00 93.88 96 PHE A C 1
ATOM 718 O O . PHE A 1 96 ? 0.054 3.277 -6.475 1.00 93.88 96 PHE A O 1
ATOM 725 N N . GLY A 1 97 ? 2.017 4.091 -7.209 1.00 92.88 97 GLY A N 1
ATOM 726 C CA . GLY A 1 97 ? 1.848 5.415 -6.608 1.00 92.88 97 GLY A CA 1
ATOM 727 C C . GLY A 1 97 ? 0.616 6.148 -7.141 1.00 92.88 97 GLY A C 1
ATOM 728 O O . GLY A 1 97 ? -0.147 6.712 -6.360 1.00 92.88 97 GLY A O 1
ATOM 729 N N . MET A 1 98 ? 0.377 6.090 -8.454 1.00 94.12 98 MET A N 1
ATOM 730 C CA . MET A 1 98 ? -0.769 6.740 -9.090 1.00 94.12 98 MET A CA 1
ATOM 731 C C . MET A 1 98 ? -2.098 6.068 -8.729 1.00 94.12 98 MET A C 1
ATOM 733 O O . MET A 1 98 ? -3.055 6.760 -8.394 1.00 94.12 98 MET A O 1
ATOM 737 N N . VAL A 1 99 ? -2.160 4.733 -8.736 1.00 95.00 99 VAL A N 1
ATOM 738 C CA . VAL A 1 99 ? -3.363 3.981 -8.340 1.00 95.00 99 VAL A CA 1
ATOM 739 C C . VAL A 1 99 ? -3.690 4.216 -6.867 1.00 95.00 99 VAL A C 1
ATOM 741 O O . VAL A 1 99 ? -4.843 4.488 -6.542 1.00 95.00 99 VAL A O 1
ATOM 744 N N . PHE A 1 100 ? -2.691 4.169 -5.982 1.00 93.19 100 PHE A N 1
ATOM 745 C CA . PHE A 1 100 ? -2.895 4.406 -4.553 1.00 93.19 100 PHE A CA 1
ATOM 746 C C . PHE A 1 100 ? -3.362 5.842 -4.271 1.00 93.19 100 PHE A C 1
ATOM 748 O O . PHE A 1 100 ? -4.284 6.044 -3.485 1.00 93.19 100 PHE A O 1
ATOM 755 N N . LEU A 1 101 ? -2.791 6.838 -4.959 1.00 92.69 101 LEU A N 1
ATOM 756 C CA . LEU A 1 101 ? -3.235 8.232 -4.864 1.00 92.69 101 LEU A CA 1
ATOM 757 C C . LEU A 1 101 ? -4.693 8.399 -5.320 1.00 92.69 101 LEU A C 1
ATOM 759 O O . LEU A 1 101 ? -5.488 9.015 -4.613 1.00 92.69 101 LEU A O 1
ATOM 763 N N . LEU A 1 102 ? -5.061 7.826 -6.470 1.00 93.38 102 LEU A N 1
ATOM 764 C CA . LEU A 1 102 ? -6.439 7.872 -6.972 1.00 93.38 102 LEU A CA 1
ATOM 765 C C . LEU A 1 102 ? -7.414 7.172 -6.019 1.00 93.38 102 LEU A C 1
ATOM 767 O O . LEU A 1 102 ? -8.475 7.717 -5.726 1.00 93.38 102 LEU A O 1
ATOM 771 N N . MET A 1 103 ? -7.042 6.004 -5.491 1.00 93.25 103 MET A N 1
ATOM 772 C CA . MET A 1 103 ? -7.840 5.279 -4.501 1.00 93.25 103 MET A CA 1
ATOM 773 C C . MET A 1 103 ? -8.077 6.123 -3.243 1.00 93.25 103 MET A C 1
ATOM 775 O O . MET A 1 103 ? -9.210 6.199 -2.777 1.00 93.25 103 MET A O 1
ATOM 779 N N . GLN A 1 104 ? -7.046 6.799 -2.729 1.00 90.06 104 GLN A N 1
ATOM 780 C CA . GLN A 1 104 ? -7.174 7.699 -1.579 1.00 90.06 104 GLN A CA 1
ATOM 781 C C . GLN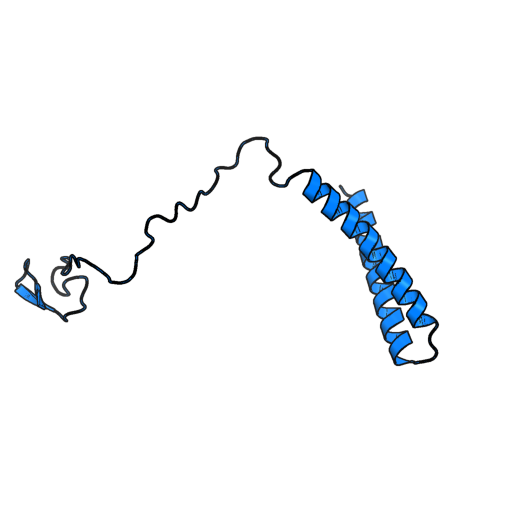 A 1 104 ? -8.111 8.878 -1.874 1.00 90.06 104 GLN A C 1
ATOM 783 O O . GLN A 1 104 ? -8.966 9.188 -1.050 1.00 90.06 104 GLN A O 1
ATOM 788 N N . ILE A 1 105 ? -8.008 9.500 -3.055 1.00 90.75 105 ILE A N 1
ATOM 789 C CA . ILE A 1 105 ? -8.916 10.585 -3.468 1.00 90.75 105 ILE A CA 1
ATOM 790 C C . ILE A 1 105 ? -10.364 10.091 -3.491 1.00 90.75 105 ILE A C 1
ATOM 792 O O . ILE A 1 105 ? -11.245 10.764 -2.962 1.00 90.75 105 ILE A O 1
ATOM 796 N N . VAL A 1 106 ? -10.613 8.910 -4.061 1.00 94.31 106 VAL A N 1
ATOM 797 C CA . VAL A 1 106 ? -11.955 8.314 -4.115 1.00 94.31 106 VAL A CA 1
ATOM 798 C C . VAL A 1 106 ? -12.471 8.002 -2.712 1.00 94.31 106 VAL A C 1
ATOM 800 O O . VAL A 1 106 ? -13.583 8.397 -2.385 1.00 94.31 106 VAL A O 1
ATOM 803 N N . LEU A 1 107 ? -11.670 7.361 -1.857 1.00 89.31 107 LEU A N 1
ATOM 804 C CA . LEU A 1 107 ? -12.060 7.050 -0.477 1.00 89.31 107 LEU A CA 1
ATOM 805 C C . LEU A 1 107 ? -12.383 8.303 0.340 1.00 89.31 107 LEU A C 1
ATOM 807 O O . LEU A 1 107 ? -13.339 8.290 1.107 1.00 89.31 107 LEU A O 1
ATOM 811 N N . VAL A 1 108 ? -11.611 9.378 0.170 1.00 87.00 108 VAL A N 1
ATOM 812 C CA . VAL A 1 108 ? -11.883 10.670 0.817 1.00 87.00 108 VAL A CA 1
ATOM 813 C C . VAL A 1 108 ? -13.139 11.322 0.243 1.00 87.00 108 VAL A C 1
ATOM 815 O O . VAL A 1 108 ? -13.888 11.932 0.989 1.00 87.00 108 VAL A O 1
ATOM 818 N N . SER A 1 109 ? -13.388 11.179 -1.059 1.00 88.06 109 SER A N 1
ATOM 819 C CA . SER A 1 109 ? -14.554 11.775 -1.729 1.00 88.06 109 SER A CA 1
ATOM 820 C C . SER A 1 109 ? -15.866 11.028 -1.454 1.00 88.06 109 SER A C 1
ATOM 822 O O . SER A 1 109 ? -16.936 11.604 -1.619 1.00 88.06 109 SER A O 1
ATOM 824 N N . LEU A 1 110 ? -15.795 9.744 -1.088 1.00 90.00 110 LEU A N 1
ATOM 825 C CA . LEU A 1 110 ? -16.946 8.900 -0.735 1.00 90.00 110 LEU A CA 1
ATOM 826 C C . LEU A 1 110 ? -17.295 8.935 0.758 1.00 90.00 110 LEU A C 1
ATOM 828 O O . LEU A 1 110 ? -18.313 8.365 1.152 1.00 90.00 110 LEU A O 1
ATOM 832 N N . ARG A 1 111 ? -16.428 9.526 1.580 1.00 77.31 111 ARG A N 1
ATOM 833 C CA . ARG A 1 111 ? -16.597 9.640 3.027 1.00 77.31 111 ARG A CA 1
ATOM 834 C C . ARG A 1 111 ? -17.325 10.929 3.383 1.00 77.31 111 ARG A C 1
ATOM 836 O O . ARG A 1 111 ? -18.164 10.855 4.305 1.00 77.31 111 ARG A O 1
#

Radius of gyration: 31.65 Å; chains: 1; bounding box: 38×60×67 Å

Secondary structure (DSSP, 8-state):
-B-TTT--B--TT-SB-TTT--B-------SS--------------TTS-SS-HHHHHHHHHHHHHHHHHHHHHHHHHHTSS-HHHHHHHHHHHHHHHHHHHHHHHHHH--

Sequence (111 aa):
MLCAQCGTENIEQAEHCIKCGAPLKLDAASPYPRITNLDMQFDAPADGKPVVSSVLNLAVIAGSLFFPIIGIIMGFTYLRKTDPAARKAGKIWLVFGMVFLLMQIVLVSLR